Protein AF-A0A7C3H6J1-F1 (afdb_monomer_lite)

pLDDT: mean 93.33, std 4.4, range [68.0, 98.31]

Secondary structure (DSSP, 8-state):
-PPPPP------------S-HHHHHHHHHHH-GGGGGSPTT-EEEEEE--S--TTHHHHHHHHHHHHHHTT-EEEEEE--TTTGGG-HHHHHHHHHHTT--HHHHSS-B-----------

Sequence (120 aa):
MELPRCALIRQNFPRRGLGDVRAAVREAIQSARQLDRLPPAASVAVGVGSRGIARIDDIVSELVACLKERGLRPFLFPAMGSHGAATARGQAAVLEKLGLSEQRTGAPIRSSLAVVPLGR

Foldseek 3Di:
DDDDDDDDDDDDDPPPDDPDLLVVLLVVLVVPCVLVVDPAQAEAEDEDELPDDPPVLSNLLSNLVNSVVSNYQYAYEHNYPCQLVLDQVRSQVSCVVVVDDCVSSVHHYDRDPDDDDPDD

Radius of gyration: 18.57 Å; chains: 1; bounding box: 50×34×48 Å

Structure (mmCIF, N/CA/C/O backbone):
data_AF-A0A7C3H6J1-F1
#
_entry.id   AF-A0A7C3H6J1-F1
#
loop_
_atom_site.group_PDB
_atom_site.id
_atom_site.type_symbol
_atom_site.label_atom_id
_atom_site.label_alt_id
_atom_site.label_comp_id
_atom_site.label_asym_id
_atom_site.label_entity_id
_atom_site.label_seq_id
_atom_site.pdbx_PDB_ins_code
_atom_site.Cartn_x
_atom_site.Cartn_y
_atom_site.Cartn_z
_atom_site.occupancy
_atom_site.B_iso_or_equiv
_atom_site.auth_seq_id
_atom_site.auth_comp_id
_atom_site.auth_asym_id
_atom_site.auth_atom_id
_atom_site.pdbx_PDB_model_num
ATOM 1 N N . MET A 1 1 ? 34.967 4.105 -29.212 1.00 78.31 1 MET A N 1
ATOM 2 C CA . MET A 1 1 ? 34.665 3.188 -28.095 1.00 78.31 1 MET A CA 1
ATOM 3 C C . MET A 1 1 ? 34.022 1.960 -28.704 1.00 78.31 1 MET A C 1
ATOM 5 O O . MET A 1 1 ? 32.949 2.095 -29.277 1.00 78.31 1 MET A O 1
ATOM 9 N N . GLU A 1 2 ? 34.700 0.815 -28.687 1.00 88.19 2 GLU A N 1
ATOM 10 C CA . GLU A 1 2 ? 34.091 -0.439 -29.142 1.00 88.19 2 GLU A CA 1
ATOM 11 C C . GLU A 1 2 ? 33.165 -0.970 -28.051 1.00 88.19 2 GLU A C 1
ATOM 13 O O . GLU A 1 2 ? 33.534 -1.026 -26.877 1.00 88.19 2 GLU A O 1
ATOM 18 N N . LEU A 1 3 ? 31.936 -1.306 -28.434 1.00 89.69 3 LEU A N 1
ATOM 19 C CA . LEU A 1 3 ? 30.992 -1.952 -27.533 1.00 89.69 3 LEU A CA 1
ATOM 20 C C . LEU A 1 3 ? 31.352 -3.440 -27.394 1.00 89.69 3 LEU A C 1
ATOM 22 O O . LEU A 1 3 ? 31.851 -4.041 -28.349 1.00 89.69 3 LEU A O 1
ATOM 26 N N . PRO A 1 4 ? 31.092 -4.058 -26.230 1.00 93.94 4 PRO A N 1
ATOM 27 C CA . PRO A 1 4 ? 31.329 -5.482 -26.043 1.00 93.94 4 PRO A CA 1
ATOM 28 C C . PRO A 1 4 ? 30.465 -6.321 -26.993 1.00 93.94 4 PRO A C 1
ATOM 30 O O . PRO A 1 4 ? 29.404 -5.897 -27.456 1.00 93.94 4 PRO A O 1
ATOM 33 N N . ARG A 1 5 ? 30.904 -7.555 -27.256 1.00 93.00 5 ARG A N 1
ATOM 34 C CA . ARG A 1 5 ? 30.132 -8.521 -28.044 1.00 93.00 5 ARG A CA 1
ATOM 35 C C . ARG A 1 5 ? 28.821 -8.846 -27.324 1.00 93.00 5 ARG A C 1
ATOM 37 O O . ARG A 1 5 ? 28.839 -9.384 -26.221 1.00 93.00 5 ARG A O 1
ATOM 44 N N . CYS A 1 6 ? 27.698 -8.567 -27.975 1.00 94.56 6 CYS A N 1
ATOM 45 C CA . CYS A 1 6 ? 26.362 -8.911 -27.491 1.00 94.56 6 CYS A CA 1
ATOM 46 C C . CYS A 1 6 ? 25.822 -10.150 -28.220 1.00 94.56 6 CYS A C 1
ATOM 48 O O . CYS A 1 6 ? 26.165 -10.401 -29.375 1.00 94.56 6 CYS A O 1
ATOM 50 N N . ALA A 1 7 ? 24.939 -10.899 -27.560 1.00 94.50 7 ALA A N 1
ATOM 51 C CA . ALA A 1 7 ? 24.187 -12.001 -28.157 1.00 94.50 7 ALA A CA 1
ATOM 52 C C . ALA A 1 7 ? 22.688 -11.813 -27.894 1.00 94.50 7 ALA A C 1
ATOM 54 O O . ALA A 1 7 ? 22.295 -11.288 -26.851 1.00 94.50 7 ALA A O 1
ATOM 55 N N . LEU A 1 8 ? 21.847 -12.249 -28.835 1.00 95.12 8 LEU A N 1
ATOM 56 C CA . LEU A 1 8 ? 20.398 -12.249 -28.653 1.00 95.12 8 LEU A CA 1
ATOM 57 C C . LEU A 1 8 ? 19.981 -13.449 -27.802 1.00 95.12 8 LEU A C 1
ATOM 59 O O . LEU A 1 8 ? 20.342 -14.586 -28.099 1.00 95.12 8 LEU A O 1
ATOM 63 N N . ILE A 1 9 ? 19.172 -13.194 -26.776 1.00 94.25 9 ILE A N 1
ATOM 64 C CA . ILE A 1 9 ? 18.557 -14.227 -25.941 1.00 94.25 9 ILE A CA 1
ATOM 65 C C . ILE A 1 9 ? 17.041 -14.101 -26.067 1.00 94.25 9 ILE A C 1
ATOM 67 O O . ILE A 1 9 ? 16.487 -13.008 -25.965 1.00 94.25 9 ILE A O 1
ATOM 71 N N . ARG A 1 10 ? 16.360 -15.234 -26.253 1.00 94.38 10 ARG A N 1
ATOM 72 C CA . ARG A 1 10 ? 14.903 -15.334 -26.138 1.00 94.38 10 ARG A CA 1
ATOM 73 C C . ARG A 1 10 ? 14.565 -16.044 -24.834 1.00 94.38 10 ARG A C 1
ATOM 75 O O . ARG A 1 10 ? 14.876 -17.219 -24.678 1.00 94.38 10 ARG A O 1
ATOM 82 N N . GLN A 1 11 ? 13.911 -15.341 -23.917 1.00 92.69 11 GLN A N 1
ATOM 83 C CA . GLN A 1 11 ? 13.354 -15.943 -22.707 1.00 92.69 11 GLN A CA 1
ATOM 84 C C . GLN 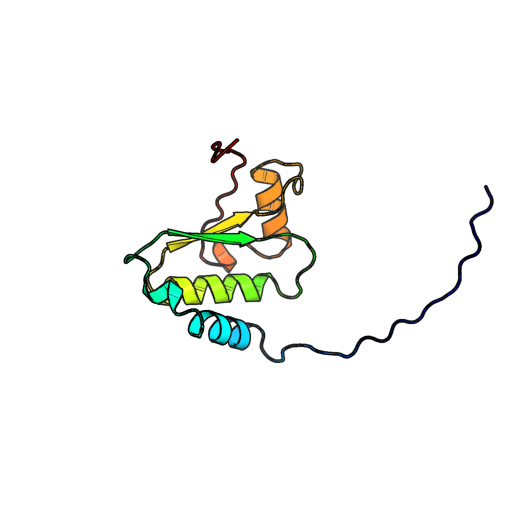A 1 11 ? 11.893 -16.324 -22.945 1.00 92.69 11 GLN A C 1
ATOM 86 O O . GLN A 1 11 ? 11.110 -15.520 -23.449 1.00 92.69 11 GLN A O 1
ATOM 91 N N . ASN A 1 12 ? 11.531 -17.553 -22.584 1.00 92.69 12 ASN A N 1
ATOM 92 C CA . ASN A 1 12 ? 10.153 -18.026 -22.589 1.00 92.69 12 ASN A CA 1
ATOM 93 C C . ASN A 1 12 ? 9.758 -18.360 -21.148 1.00 92.69 12 ASN A C 1
ATOM 95 O O . ASN A 1 12 ? 10.293 -19.299 -20.561 1.00 92.69 12 ASN A O 1
ATOM 99 N N . PHE A 1 13 ? 8.862 -17.564 -20.569 1.00 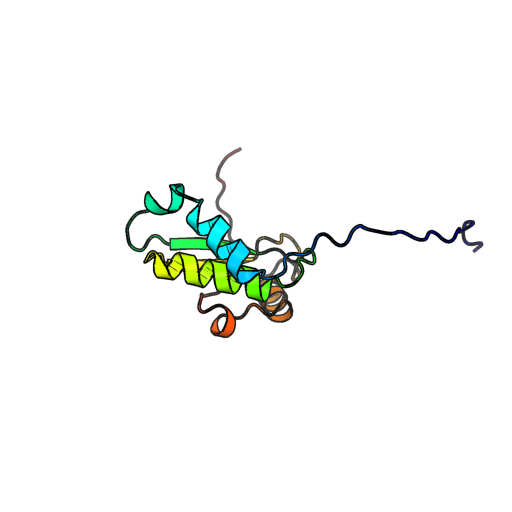87.88 13 PHE A N 1
ATOM 100 C CA . PHE A 1 13 ? 8.374 -17.771 -19.210 1.00 87.88 13 PHE A CA 1
ATOM 101 C C . PHE A 1 13 ? 7.008 -18.460 -19.249 1.00 87.88 13 PHE A C 1
ATOM 103 O O . PHE A 1 13 ? 6.144 -18.049 -20.028 1.00 87.88 13 PHE A O 1
ATOM 110 N N . PRO A 1 14 ? 6.760 -19.470 -18.396 1.00 87.69 14 PRO A N 1
ATOM 111 C CA . PRO A 1 14 ? 5.432 -20.053 -18.291 1.00 87.69 14 PRO A CA 1
ATOM 112 C C . PRO A 1 14 ? 4.440 -18.983 -17.824 1.00 87.69 14 PRO A C 1
ATOM 114 O O . PRO A 1 14 ? 4.690 -18.260 -16.856 1.00 87.69 14 PRO A O 1
ATOM 117 N N . ARG A 1 15 ? 3.286 -18.893 -18.490 1.00 82.81 15 ARG A N 1
ATOM 118 C CA . ARG A 1 15 ? 2.236 -17.935 -18.132 1.00 82.81 15 ARG A CA 1
ATOM 119 C C . ARG A 1 15 ? 1.484 -18.419 -16.889 1.00 82.81 15 ARG A C 1
ATOM 121 O O . ARG A 1 15 ? 0.457 -19.075 -16.994 1.00 82.81 15 ARG A O 1
ATOM 128 N N . ARG A 1 16 ? 2.008 -18.095 -15.706 1.00 84.81 16 ARG A N 1
ATOM 129 C CA . ARG A 1 16 ? 1.406 -18.412 -14.396 1.00 84.81 16 ARG A CA 1
ATOM 130 C C . ARG A 1 16 ? 0.641 -17.210 -13.836 1.00 84.81 16 ARG A C 1
ATOM 132 O O . ARG A 1 16 ? 0.996 -16.668 -12.796 1.00 84.81 16 ARG A O 1
ATOM 139 N N . GLY A 1 17 ? -0.353 -16.740 -14.586 1.00 86.00 17 GLY A N 1
ATOM 140 C CA . GLY A 1 17 ? -1.200 -15.620 -14.172 1.00 86.00 17 GLY A CA 1
ATOM 141 C C . GLY A 1 17 ? -2.410 -16.086 -13.367 1.00 86.00 17 GLY A C 1
ATOM 142 O O . GLY A 1 17 ? -2.938 -17.167 -13.618 1.00 86.00 17 GLY A O 1
ATOM 143 N N . LEU A 1 18 ? -2.869 -15.249 -12.440 1.00 91.00 18 LEU A N 1
ATOM 144 C CA . LEU A 1 18 ? -4.183 -15.406 -11.820 1.00 91.00 18 LEU A CA 1
ATOM 145 C C . LEU A 1 18 ? -5.267 -14.991 -12.824 1.00 91.00 18 LEU A C 1
ATOM 147 O O . LEU A 1 18 ? -5.099 -13.994 -13.529 1.00 91.00 18 LEU A O 1
ATOM 151 N N . GLY A 1 19 ? -6.368 -15.744 -12.883 1.00 90.75 19 GLY A N 1
ATOM 152 C CA . GLY A 1 19 ? -7.537 -15.375 -13.691 1.00 90.75 19 GLY A CA 1
ATOM 153 C C . GLY A 1 19 ? -8.299 -14.193 -13.090 1.00 90.75 19 GLY A C 1
ATOM 154 O O . GLY A 1 19 ? -8.649 -13.258 -13.804 1.00 90.75 19 GLY A O 1
ATOM 155 N N . ASP A 1 20 ? -8.473 -14.207 -11.766 1.00 95.44 20 ASP A N 1
ATOM 156 C CA . ASP A 1 20 ? -9.090 -13.129 -10.997 1.00 95.44 20 ASP A CA 1
ATOM 157 C C . ASP A 1 20 ? -8.183 -12.736 -9.823 1.00 95.44 20 ASP A C 1
ATOM 159 O O . ASP A 1 20 ? -8.003 -13.474 -8.853 1.00 95.44 20 ASP A O 1
ATOM 163 N N . VAL A 1 21 ? -7.580 -11.553 -9.939 1.00 96.12 21 VAL A N 1
ATOM 164 C CA . VAL A 1 21 ? -6.671 -11.002 -8.928 1.00 96.12 21 VAL A CA 1
ATOM 165 C C . VAL A 1 21 ? -7.424 -10.624 -7.651 1.00 96.12 21 VAL A C 1
ATOM 167 O O . VAL A 1 21 ? -6.895 -10.818 -6.559 1.00 96.12 21 VAL A O 1
ATOM 170 N N . ARG A 1 22 ? -8.654 -10.111 -7.760 1.00 96.69 22 ARG A N 1
ATOM 171 C CA . ARG A 1 22 ? -9.434 -9.663 -6.599 1.00 96.69 22 ARG A CA 1
ATOM 172 C C . ARG A 1 22 ? -9.897 -10.853 -5.772 1.00 96.69 22 ARG A C 1
ATOM 174 O O . ARG A 1 22 ? -9.711 -10.857 -4.556 1.00 96.69 22 ARG A O 1
ATOM 181 N N . ALA A 1 23 ? -10.404 -11.895 -6.430 1.00 97.62 23 ALA A N 1
ATOM 182 C CA . ALA A 1 23 ? -10.777 -13.137 -5.758 1.00 97.62 23 ALA A CA 1
ATOM 183 C C . ALA A 1 23 ? -9.589 -13.749 -4.994 1.00 97.62 23 ALA A C 1
ATOM 185 O O . ALA A 1 23 ? -9.723 -14.086 -3.819 1.00 97.62 23 ALA A O 1
ATOM 186 N N . ALA A 1 24 ? -8.405 -13.798 -5.616 1.00 97.31 24 ALA A N 1
ATOM 187 C CA . ALA A 1 24 ? -7.197 -14.321 -4.978 1.00 97.31 24 ALA A CA 1
ATOM 188 C C . ALA A 1 24 ? -6.752 -13.491 -3.758 1.00 97.31 24 ALA A C 1
ATOM 190 O O . ALA A 1 24 ? -6.343 -14.048 -2.739 1.00 97.31 24 ALA A O 1
ATOM 191 N N . VAL A 1 25 ? -6.853 -12.157 -3.823 1.00 97.62 25 VAL A N 1
ATOM 192 C CA . VAL A 1 25 ? -6.563 -11.285 -2.670 1.00 97.62 25 VAL A CA 1
ATOM 193 C C . VAL A 1 25 ? -7.550 -11.537 -1.538 1.00 97.62 25 VAL A C 1
ATOM 195 O O . VAL A 1 25 ? -7.144 -11.661 -0.381 1.00 97.62 25 VAL A O 1
ATOM 198 N N . ARG A 1 26 ? -8.840 -11.651 -1.857 1.00 97.06 26 ARG A N 1
ATOM 199 C CA . ARG A 1 26 ? -9.880 -11.934 -0.869 1.00 97.06 26 ARG A CA 1
ATOM 200 C C . ARG A 1 26 ? -9.650 -13.273 -0.177 1.00 97.06 26 ARG A C 1
ATOM 202 O O . ARG A 1 26 ? -9.711 -13.320 1.049 1.00 97.06 26 ARG A O 1
ATOM 209 N N . GLU A 1 27 ? -9.330 -14.322 -0.929 1.00 97.00 27 GLU A N 1
ATOM 210 C CA . GLU A 1 27 ? -8.990 -15.643 -0.389 1.00 97.00 27 GLU A CA 1
ATOM 211 C C . GLU A 1 27 ? -7.773 -15.569 0.549 1.00 97.00 27 GLU A C 1
ATOM 213 O O . GLU A 1 27 ? -7.832 -16.027 1.696 1.00 97.00 27 GLU A O 1
ATOM 218 N N . ALA A 1 28 ? -6.699 -14.901 0.114 1.00 96.44 28 ALA A N 1
ATOM 219 C CA . ALA A 1 28 ? -5.502 -14.708 0.927 1.00 96.44 28 ALA A CA 1
ATOM 220 C C . ALA A 1 28 ? -5.822 -13.993 2.250 1.00 96.44 28 ALA A C 1
ATOM 222 O O . ALA A 1 28 ? -5.410 -14.442 3.321 1.00 96.44 28 ALA A O 1
ATOM 223 N N . ILE A 1 29 ? -6.614 -12.920 2.205 1.00 95.50 29 ILE A N 1
ATOM 224 C CA . ILE A 1 29 ? -6.983 -12.147 3.397 1.00 95.50 29 ILE A CA 1
ATOM 225 C C . ILE A 1 29 ? -7.995 -12.880 4.278 1.00 95.50 29 ILE A C 1
ATOM 227 O O . ILE A 1 29 ? -7.953 -12.748 5.500 1.00 95.50 29 ILE A O 1
ATOM 231 N N . GLN A 1 30 ? -8.876 -13.702 3.711 1.00 92.94 30 GLN A N 1
ATOM 232 C CA . GLN A 1 30 ? -9.716 -14.608 4.492 1.00 92.94 30 GLN A CA 1
ATOM 233 C C . GLN A 1 30 ? -8.867 -15.606 5.274 1.00 92.94 30 GLN A C 1
ATOM 235 O O . GLN A 1 30 ? -9.138 -15.813 6.453 1.00 92.94 30 GLN A O 1
ATOM 240 N N . SER A 1 31 ? -7.813 -16.170 4.679 1.00 94.81 31 SER A N 1
ATOM 241 C CA . SER A 1 31 ? -6.918 -17.115 5.364 1.00 94.81 31 SER A CA 1
ATOM 242 C C . SER A 1 31 ? -6.100 -16.497 6.515 1.00 94.81 31 SER A C 1
ATOM 244 O O . SER A 1 31 ? -5.650 -17.220 7.406 1.00 94.81 31 SER A O 1
ATOM 246 N N . ALA A 1 32 ? -5.960 -15.167 6.557 1.00 93.00 32 ALA A N 1
ATOM 247 C CA . ALA A 1 32 ? -5.177 -14.439 7.555 1.00 93.00 32 ALA A CA 1
ATOM 248 C C . ALA A 1 32 ? -5.920 -14.277 8.899 1.00 93.00 32 ALA A C 1
ATOM 250 O O . ALA A 1 32 ? -6.313 -13.176 9.289 1.00 93.00 32 ALA A O 1
ATOM 251 N N . ARG A 1 33 ? -6.075 -15.381 9.641 1.00 90.19 33 ARG A N 1
ATOM 252 C CA . ARG A 1 33 ? -6.782 -15.450 10.943 1.00 90.19 33 ARG A CA 1
ATOM 253 C C . ARG A 1 33 ? -6.226 -14.516 12.026 1.00 90.19 33 ARG A C 1
ATOM 255 O O . ARG A 1 33 ? -6.875 -14.266 13.036 1.00 90.19 33 ARG A O 1
ATOM 262 N N . GLN A 1 34 ? -5.007 -14.009 11.862 1.00 91.00 34 GLN A N 1
ATOM 263 C CA . GLN A 1 34 ? -4.396 -13.050 12.784 1.00 91.00 34 GLN A CA 1
ATOM 264 C C . GLN A 1 34 ? -5.117 -11.698 12.765 1.00 91.00 34 GLN A C 1
ATOM 266 O O . GLN A 1 34 ? -5.113 -11.004 13.779 1.00 91.00 34 GLN A O 1
ATOM 271 N N . LEU A 1 35 ? -5.758 -11.339 11.646 1.00 91.69 35 LEU A N 1
ATOM 272 C CA . LEU A 1 35 ? -6.544 -10.109 11.538 1.00 91.69 35 LEU A CA 1
ATOM 273 C C . LEU A 1 35 ? -7.750 -10.120 12.484 1.00 91.69 35 LEU A C 1
ATOM 275 O O . LEU A 1 35 ? -8.113 -9.070 13.004 1.00 91.69 35 LEU A O 1
ATOM 279 N N . ASP A 1 36 ? -8.300 -11.300 12.778 1.00 89.94 36 ASP A N 1
ATOM 280 C CA . ASP A 1 36 ? -9.451 -11.471 13.674 1.00 89.94 36 ASP A CA 1
ATOM 281 C C . ASP A 1 36 ? -9.091 -11.214 15.149 1.00 89.94 36 ASP A C 1
ATOM 283 O O . ASP A 1 36 ? -9.967 -11.058 15.994 1.00 89.94 36 ASP A O 1
ATOM 287 N N . ARG A 1 37 ? -7.790 -11.162 15.475 1.00 94.38 37 ARG A N 1
ATOM 288 C CA . ARG A 1 37 ? -7.285 -10.862 16.825 1.00 94.38 37 ARG A CA 1
ATOM 289 C C . ARG A 1 37 ? -7.031 -9.375 17.052 1.00 94.38 37 ARG A C 1
ATOM 291 O O . ARG A 1 37 ? -6.643 -8.990 18.155 1.00 94.38 37 ARG A O 1
ATOM 298 N N . LEU A 1 38 ? -7.167 -8.548 16.017 1.00 95.69 38 LEU A N 1
ATOM 299 C CA . LEU A 1 38 ? -6.951 -7.115 16.148 1.00 95.69 38 LEU A CA 1
ATOM 300 C C . LEU A 1 38 ? -8.085 -6.476 16.960 1.00 95.69 38 LEU A C 1
ATOM 302 O O . LEU A 1 38 ? -9.237 -6.899 16.846 1.00 95.69 38 LEU A O 1
ATOM 306 N N . PRO A 1 39 ? -7.791 -5.430 17.751 1.00 95.50 39 PRO A N 1
ATOM 307 C CA . PRO A 1 39 ? -8.832 -4.660 18.412 1.00 95.50 39 PRO A CA 1
ATOM 308 C C . PRO A 1 39 ? -9.851 -4.100 17.405 1.00 95.50 39 PRO A C 1
ATOM 310 O O . PRO A 1 39 ? -9.474 -3.749 16.279 1.00 95.50 39 PRO A O 1
ATOM 313 N N . PRO A 1 40 ? -11.123 -3.933 17.808 1.00 93.44 40 PRO A N 1
ATOM 314 C CA . PRO A 1 40 ? -12.110 -3.241 16.990 1.00 93.44 40 PRO A CA 1
ATOM 315 C C . PRO A 1 40 ? -11.589 -1.876 16.526 1.00 93.44 40 PRO A C 1
ATOM 317 O O . PRO A 1 40 ? -10.988 -1.136 17.305 1.00 93.44 40 PRO A O 1
ATOM 320 N N . ALA A 1 41 ? -11.814 -1.538 15.253 1.00 96.00 41 ALA A N 1
ATOM 321 C CA . ALA A 1 41 ? -11.352 -0.287 14.645 1.00 96.00 41 ALA A CA 1
ATOM 322 C C . ALA A 1 41 ? -9.827 -0.053 14.677 1.00 96.00 41 ALA A C 1
ATOM 324 O O . ALA A 1 41 ? -9.387 1.090 14.502 1.00 96.00 41 ALA A O 1
ATOM 325 N N . ALA A 1 42 ? -9.016 -1.106 14.841 1.00 97.81 42 ALA A N 1
ATOM 326 C CA . ALA A 1 42 ? -7.563 -0.995 14.787 1.00 97.81 42 ALA A CA 1
ATOM 327 C C . ALA A 1 42 ? -7.089 -0.341 13.477 1.00 97.81 42 ALA A C 1
ATOM 329 O O . ALA A 1 42 ? -7.581 -0.630 12.381 1.00 97.81 42 ALA A O 1
ATOM 330 N N . SER A 1 43 ? -6.110 0.555 13.606 1.00 97.75 43 SER A N 1
ATOM 331 C CA . SER A 1 43 ? -5.467 1.206 12.467 1.00 97.75 43 SER A CA 1
ATOM 332 C C . SER A 1 43 ? -4.455 0.253 11.837 1.00 97.75 43 SER A C 1
ATOM 334 O O . SER A 1 43 ? -3.568 -0.242 12.527 1.00 97.75 43 SER A O 1
ATOM 336 N N . VAL A 1 44 ? -4.547 0.039 10.523 1.00 97.00 44 VAL A N 1
ATOM 337 C CA . VAL A 1 44 ? -3.681 -0.902 9.793 1.00 97.00 44 VAL A CA 1
ATOM 338 C C . VAL A 1 44 ? -2.915 -0.168 8.699 1.00 97.00 44 VAL A C 1
ATOM 340 O O . VAL A 1 44 ? -3.511 0.410 7.793 1.00 97.00 44 VAL A O 1
ATOM 343 N N . ALA A 1 45 ? -1.585 -0.190 8.773 1.00 97.06 45 ALA A N 1
ATOM 344 C CA . ALA A 1 45 ? -0.736 0.350 7.719 1.00 97.06 45 ALA A CA 1
ATOM 345 C C . ALA A 1 45 ? -0.606 -0.669 6.578 1.00 97.06 45 ALA A C 1
ATOM 347 O O . ALA A 1 45 ? -0.102 -1.773 6.780 1.00 97.06 45 ALA A O 1
ATOM 348 N N . VAL A 1 46 ? -1.027 -0.293 5.373 1.00 97.06 46 VAL A N 1
ATOM 349 C CA . VAL A 1 46 ? -0.818 -1.068 4.148 1.00 97.06 46 VAL A CA 1
ATOM 350 C C . VAL A 1 46 ? 0.422 -0.520 3.452 1.00 97.06 46 VAL A C 1
ATOM 352 O O . VAL A 1 46 ? 0.385 0.543 2.831 1.00 97.06 46 VAL A O 1
ATOM 355 N N . GLY A 1 47 ? 1.539 -1.232 3.596 1.00 95.81 47 GLY A N 1
ATOM 356 C CA . GLY A 1 47 ? 2.804 -0.873 2.962 1.00 95.81 47 GLY A CA 1
ATOM 357 C C . GLY A 1 47 ? 2.762 -1.114 1.455 1.00 95.81 47 GLY A C 1
ATOM 358 O O . GLY A 1 47 ? 2.493 -2.232 1.021 1.00 95.81 47 GLY A O 1
ATOM 359 N N . VAL A 1 48 ? 3.058 -0.086 0.657 1.00 96.12 48 VAL A N 1
ATOM 360 C CA . VAL A 1 48 ? 3.059 -0.193 -0.809 1.00 96.12 48 VAL A CA 1
ATOM 361 C C . VAL A 1 48 ? 4.396 0.238 -1.407 1.00 96.12 48 VAL A C 1
ATOM 363 O O . VAL A 1 48 ? 4.879 1.344 -1.163 1.00 96.12 48 VAL A O 1
ATOM 366 N N . GLY A 1 49 ? 4.990 -0.649 -2.208 1.00 93.56 49 GLY A N 1
ATOM 367 C CA . GLY A 1 49 ? 6.221 -0.402 -2.960 1.00 93.56 49 GLY A CA 1
ATOM 368 C C . GLY A 1 49 ? 5.970 -0.011 -4.422 1.00 93.56 49 GLY A C 1
ATOM 369 O O . GLY A 1 49 ? 4.840 0.009 -4.896 1.00 93.56 49 GLY A O 1
ATOM 370 N N . SER A 1 50 ? 7.046 0.265 -5.166 1.00 90.75 50 SER A N 1
ATOM 371 C CA . SER A 1 50 ? 6.992 0.705 -6.577 1.00 90.75 50 SER A CA 1
ATOM 372 C C . SER A 1 50 ? 7.802 -0.175 -7.542 1.00 90.75 50 SER A C 1
ATOM 374 O O . SER A 1 50 ? 8.200 0.257 -8.620 1.00 90.75 50 SER A O 1
ATOM 376 N N . ARG A 1 51 ? 8.045 -1.440 -7.178 1.00 89.94 51 ARG A N 1
ATOM 377 C CA . ARG A 1 51 ? 8.867 -2.399 -7.944 1.00 89.94 51 ARG A CA 1
ATOM 378 C C . ARG A 1 51 ? 8.077 -3.195 -9.003 1.00 89.94 51 ARG A C 1
ATOM 380 O O . ARG A 1 51 ? 8.359 -4.364 -9.220 1.00 89.94 51 ARG A O 1
ATOM 387 N N . GLY A 1 52 ? 7.105 -2.565 -9.667 1.00 88.62 52 GLY A N 1
ATOM 388 C CA . GLY A 1 52 ? 6.454 -3.137 -10.857 1.00 88.62 52 GLY A CA 1
ATOM 389 C C . GLY A 1 52 ? 5.547 -4.348 -10.605 1.00 88.62 52 GLY A C 1
ATOM 390 O O . GLY A 1 52 ? 5.578 -5.305 -11.374 1.00 88.62 52 GLY A O 1
ATOM 391 N N . ILE A 1 53 ? 4.730 -4.318 -9.548 1.00 93.25 53 ILE A N 1
ATOM 392 C CA . ILE A 1 53 ? 3.690 -5.335 -9.331 1.00 93.25 53 ILE A CA 1
ATOM 393 C C . ILE A 1 53 ? 2.564 -5.105 -10.346 1.00 93.25 53 ILE A C 1
ATOM 395 O O . ILE A 1 53 ? 1.977 -4.023 -10.402 1.00 93.25 53 ILE A O 1
ATOM 399 N N . ALA A 1 54 ? 2.260 -6.119 -11.155 1.00 92.38 54 ALA A N 1
ATOM 400 C CA . ALA A 1 54 ? 1.149 -6.055 -12.096 1.00 92.38 54 ALA A CA 1
ATOM 401 C C . ALA A 1 54 ? -0.184 -5.913 -11.342 1.00 92.38 54 ALA A C 1
ATOM 403 O O . ALA A 1 54 ? -0.421 -6.644 -10.383 1.00 92.38 54 ALA A O 1
ATOM 404 N N . ARG A 1 55 ? -1.058 -5.004 -11.804 1.00 94.06 55 ARG A N 1
ATOM 405 C CA . ARG A 1 55 ? -2.397 -4.769 -11.219 1.00 94.06 55 ARG A CA 1
ATOM 406 C C . ARG A 1 55 ? -2.352 -4.406 -9.725 1.00 94.06 55 ARG A C 1
ATOM 408 O O . ARG A 1 55 ? -3.214 -4.813 -8.949 1.00 94.06 55 ARG A O 1
ATOM 415 N N . ILE A 1 56 ? -1.315 -3.674 -9.307 1.00 96.00 56 ILE A N 1
ATOM 416 C CA . ILE A 1 56 ? -1.127 -3.261 -7.907 1.00 96.00 56 ILE A CA 1
ATOM 417 C C . ILE A 1 56 ? -2.314 -2.453 -7.367 1.00 96.00 56 ILE A C 1
ATOM 419 O O . ILE A 1 56 ? -2.651 -2.565 -6.193 1.00 96.00 56 ILE A O 1
ATOM 423 N N . ASP A 1 57 ? -2.971 -1.683 -8.227 1.00 95.50 57 ASP A N 1
ATOM 424 C CA . ASP A 1 57 ? -4.184 -0.933 -7.934 1.00 95.50 57 ASP A CA 1
ATOM 425 C C . ASP A 1 57 ? -5.348 -1.836 -7.523 1.00 95.50 57 ASP A C 1
ATOM 427 O O . ASP A 1 57 ? -5.957 -1.598 -6.479 1.00 95.50 57 ASP A O 1
ATOM 431 N N . ASP A 1 58 ? -5.615 -2.908 -8.269 1.00 96.19 58 ASP A N 1
ATOM 432 C CA . ASP A 1 58 ? -6.644 -3.883 -7.893 1.00 96.19 58 ASP A CA 1
ATOM 433 C C . ASP A 1 58 ? -6.290 -4.631 -6.613 1.00 96.19 58 ASP A C 1
ATOM 435 O O . ASP A 1 58 ? -7.148 -4.799 -5.747 1.00 96.19 58 ASP A O 1
ATOM 439 N N . ILE A 1 59 ? -5.024 -5.034 -6.469 1.00 97.19 59 ILE A N 1
ATOM 440 C CA . ILE A 1 59 ? -4.553 -5.763 -5.287 1.00 97.19 59 ILE A CA 1
ATOM 441 C C . ILE A 1 59 ? -4.762 -4.926 -4.026 1.00 97.19 59 ILE A C 1
ATOM 443 O O . ILE A 1 59 ? -5.359 -5.388 -3.054 1.00 97.19 59 ILE A O 1
ATOM 447 N N . VAL A 1 60 ? -4.276 -3.684 -4.039 1.00 97.94 60 VAL A N 1
ATOM 448 C CA . VAL A 1 60 ? -4.344 -2.798 -2.875 1.00 97.94 60 VAL A CA 1
ATOM 449 C C . VAL A 1 60 ? -5.783 -2.368 -2.601 1.00 97.94 60 VAL A C 1
ATOM 451 O O . VAL A 1 60 ? -6.182 -2.325 -1.439 1.00 97.94 60 VAL A O 1
ATOM 454 N N . SER A 1 61 ? -6.583 -2.091 -3.634 1.00 97.44 61 SER A N 1
ATOM 455 C CA . SER A 1 61 ? -7.984 -1.694 -3.448 1.00 97.44 61 SER A CA 1
ATOM 456 C C . SER A 1 61 ? -8.815 -2.820 -2.830 1.00 97.44 61 SER A C 1
ATOM 458 O O . SER A 1 61 ? -9.572 -2.575 -1.891 1.00 97.44 61 SER A O 1
ATOM 460 N N . GLU A 1 62 ? -8.645 -4.059 -3.300 1.00 98.06 62 GLU A N 1
ATOM 461 C CA . GLU A 1 62 ? -9.350 -5.217 -2.742 1.00 98.06 62 GLU A CA 1
ATOM 462 C C . GLU A 1 62 ? -8.889 -5.533 -1.314 1.00 98.06 62 GLU A C 1
ATOM 464 O O . GLU A 1 62 ? -9.712 -5.808 -0.439 1.00 98.06 62 GLU A O 1
ATOM 469 N N . LEU A 1 63 ? -7.584 -5.419 -1.044 1.00 98.00 63 LEU A N 1
ATOM 470 C CA . LEU A 1 63 ? -7.029 -5.548 0.302 1.00 98.00 63 LEU A CA 1
ATOM 471 C C . LEU A 1 63 ? -7.660 -4.532 1.263 1.00 98.00 63 LEU A C 1
ATOM 473 O O . LEU A 1 63 ? -8.116 -4.898 2.346 1.00 98.00 63 LEU A O 1
ATOM 477 N N . VAL A 1 64 ? -7.711 -3.258 0.867 1.00 98.31 64 VAL A N 1
ATOM 478 C CA . VAL A 1 64 ? -8.318 -2.190 1.670 1.00 98.31 64 VAL A CA 1
ATOM 479 C C . VAL A 1 64 ? -9.800 -2.463 1.919 1.00 98.31 64 VAL A C 1
ATOM 481 O O . VAL A 1 64 ? -10.250 -2.312 3.057 1.00 98.31 64 VAL A O 1
ATOM 484 N N . ALA A 1 65 ? -10.548 -2.888 0.899 1.00 98.06 65 ALA A N 1
ATOM 485 C CA . ALA A 1 65 ? -11.955 -3.253 1.044 1.00 98.06 65 ALA A CA 1
ATOM 486 C C . ALA A 1 65 ? -12.133 -4.393 2.061 1.00 98.06 65 ALA A C 1
ATOM 488 O O . ALA A 1 65 ? -12.870 -4.235 3.032 1.00 98.06 65 ALA A O 1
ATOM 489 N N . CYS A 1 66 ? -11.365 -5.477 1.926 1.00 97.50 66 CYS A N 1
ATOM 490 C CA . CYS A 1 66 ? -11.395 -6.612 2.850 1.00 97.50 66 CYS A CA 1
ATOM 491 C C . CYS A 1 66 ? -11.071 -6.210 4.301 1.00 97.50 66 CYS A C 1
ATOM 493 O O . CYS A 1 66 ? -11.683 -6.718 5.243 1.00 97.50 66 CYS A O 1
ATOM 495 N N . LEU A 1 67 ? -10.104 -5.312 4.513 1.00 97.44 67 LEU A N 1
ATOM 496 C CA . LEU A 1 67 ? -9.770 -4.821 5.854 1.00 97.44 67 LEU A CA 1
ATOM 497 C C . LEU A 1 67 ? -10.910 -3.975 6.441 1.00 97.44 67 LEU A C 1
ATOM 499 O O . LEU A 1 67 ? -11.252 -4.134 7.612 1.00 97.44 67 LEU A O 1
ATOM 503 N N . LYS A 1 68 ? -11.537 -3.115 5.634 1.00 96.69 68 LYS A N 1
ATOM 504 C CA . LYS A 1 68 ? -12.690 -2.307 6.064 1.00 96.69 68 LYS A CA 1
ATOM 505 C C . LYS A 1 68 ? -13.923 -3.143 6.379 1.00 96.69 68 LYS A C 1
ATOM 507 O O . LYS A 1 68 ? -14.604 -2.844 7.352 1.00 96.69 68 LYS A O 1
ATOM 512 N N . GLU A 1 69 ? -14.195 -4.190 5.602 1.00 95.56 69 GLU A N 1
ATOM 513 C CA . GLU A 1 69 ? -15.282 -5.147 5.865 1.00 95.56 69 GLU A CA 1
ATOM 514 C C . GLU A 1 69 ? -15.139 -5.807 7.248 1.00 95.56 69 GLU A C 1
ATOM 516 O O . GLU A 1 69 ? -16.134 -6.130 7.888 1.00 95.56 69 GLU A O 1
ATOM 521 N N . ARG A 1 70 ? -13.904 -5.939 7.754 1.00 94.56 70 ARG A N 1
ATOM 522 C CA . ARG A 1 70 ? -13.600 -6.417 9.117 1.00 94.56 70 ARG A CA 1
ATOM 523 C C . ARG A 1 70 ? -13.693 -5.325 10.190 1.00 94.56 70 ARG A C 1
ATOM 525 O O . ARG A 1 70 ? -13.298 -5.545 11.330 1.00 94.56 70 ARG A O 1
ATOM 532 N N . GLY A 1 71 ? -14.160 -4.128 9.841 1.00 95.69 71 GLY A N 1
ATOM 533 C CA . GLY A 1 71 ? -14.245 -2.986 10.750 1.00 95.69 71 GLY A CA 1
ATOM 534 C C . GLY A 1 71 ? -12.895 -2.346 11.088 1.00 95.69 71 GLY A C 1
ATOM 535 O O . GLY A 1 71 ? -12.820 -1.578 12.046 1.00 95.69 71 GLY A O 1
ATOM 536 N N . LEU A 1 72 ? -11.828 -2.642 10.336 1.00 97.56 72 LEU A N 1
ATOM 537 C CA . LEU A 1 72 ? -10.499 -2.058 10.543 1.00 97.56 72 LEU A CA 1
ATOM 538 C C . LEU A 1 72 ? -10.372 -0.703 9.832 1.00 97.56 72 LEU A C 1
ATOM 540 O O . LEU A 1 72 ? -11.148 -0.363 8.936 1.00 97.56 72 LEU A O 1
ATOM 544 N N . ARG A 1 73 ? -9.355 0.079 10.211 1.00 97.94 73 ARG A N 1
ATOM 545 C CA . ARG A 1 73 ? -9.064 1.405 9.639 1.00 97.94 73 ARG A CA 1
ATOM 546 C C . ARG A 1 73 ? -7.759 1.374 8.832 1.00 97.94 73 ARG A C 1
ATOM 548 O O . ARG A 1 73 ? -6.713 1.769 9.358 1.00 97.94 73 ARG A O 1
ATOM 555 N N . PRO A 1 74 ? -7.775 0.873 7.583 1.00 98.12 74 PRO A N 1
ATOM 556 C CA . PRO A 1 74 ? -6.575 0.822 6.762 1.00 98.12 74 PRO A CA 1
ATOM 557 C C . PRO A 1 74 ? -6.157 2.210 6.265 1.00 98.12 74 PRO A C 1
ATOM 559 O O . PRO A 1 74 ? -6.999 3.062 5.980 1.00 98.12 74 PRO A O 1
ATOM 562 N N . PHE A 1 75 ? -4.852 2.408 6.105 1.00 98.12 75 PHE A N 1
ATOM 563 C CA . PHE A 1 75 ? -4.262 3.541 5.394 1.00 98.12 75 PHE A CA 1
ATOM 564 C C . PHE A 1 75 ? -3.061 3.072 4.573 1.00 98.12 75 PHE A C 1
ATOM 566 O O . PHE A 1 75 ? -2.382 2.118 4.950 1.00 98.12 75 PHE A O 1
ATOM 573 N N . LEU A 1 76 ? -2.782 3.742 3.461 1.00 97.62 76 LEU A N 1
ATOM 574 C CA . LEU A 1 76 ? -1.642 3.424 2.609 1.00 97.62 76 LEU A CA 1
ATOM 575 C C . LEU A 1 76 ? -0.390 4.130 3.129 1.00 97.62 76 LEU A C 1
ATOM 577 O O . LEU A 1 76 ? -0.407 5.334 3.391 1.00 97.62 76 LEU A O 1
ATOM 581 N N . PHE A 1 77 ? 0.704 3.380 3.229 1.00 95.38 77 PHE A N 1
ATOM 582 C CA . PHE A 1 77 ? 2.022 3.879 3.603 1.00 95.38 77 PHE A CA 1
ATOM 583 C C . PHE A 1 77 ? 3.035 3.560 2.489 1.00 95.38 77 PHE A C 1
ATOM 585 O O . PHE A 1 77 ? 3.233 2.383 2.171 1.00 95.38 77 PHE A O 1
ATOM 592 N N . PRO A 1 78 ? 3.694 4.561 1.878 1.00 94.19 78 PRO A N 1
ATOM 593 C CA . PRO A 1 78 ? 4.707 4.318 0.851 1.00 94.19 78 PRO A CA 1
ATOM 594 C C . PRO A 1 78 ? 5.963 3.643 1.435 1.00 94.19 78 PRO A C 1
ATOM 596 O O . PRO A 1 78 ? 6.851 4.286 1.987 1.00 94.19 78 PRO A O 1
ATOM 599 N N . ALA A 1 79 ? 6.076 2.326 1.275 1.00 92.88 79 ALA A N 1
ATOM 600 C CA . ALA A 1 79 ? 7.185 1.519 1.782 1.00 92.88 79 ALA A CA 1
ATOM 601 C C . ALA A 1 79 ? 8.270 1.346 0.701 1.00 92.88 79 ALA A C 1
ATOM 603 O O . ALA A 1 79 ? 8.488 0.250 0.186 1.00 92.88 79 ALA A O 1
ATOM 604 N N . MET A 1 80 ? 8.903 2.451 0.287 1.00 89.19 80 MET A N 1
ATOM 605 C CA . MET A 1 80 ? 9.725 2.486 -0.939 1.00 89.19 80 MET A CA 1
ATOM 606 C C . MET A 1 80 ? 11.106 3.153 -0.815 1.00 89.19 80 MET A C 1
ATOM 608 O O . MET A 1 80 ? 11.805 3.302 -1.819 1.00 89.19 80 MET A O 1
ATOM 612 N N . GLY A 1 81 ? 11.528 3.539 0.392 1.00 86.31 81 GLY A N 1
ATOM 613 C CA . GLY A 1 81 ? 12.853 4.123 0.628 1.00 86.31 81 GLY A CA 1
ATOM 614 C C . GLY A 1 81 ? 13.082 5.414 -0.167 1.00 86.31 81 GLY A C 1
ATOM 615 O O . GLY A 1 81 ? 12.273 6.337 -0.105 1.00 86.31 81 GLY A O 1
ATOM 616 N N . SER A 1 82 ? 14.175 5.477 -0.934 1.00 86.00 82 SER A N 1
ATOM 617 C CA . SER A 1 82 ? 14.594 6.680 -1.672 1.00 86.00 82 SER A CA 1
ATOM 618 C C . SER A 1 82 ? 13.738 7.032 -2.896 1.00 86.00 82 SER A C 1
ATOM 620 O O . SER A 1 82 ? 13.908 8.103 -3.484 1.00 86.00 82 SER A O 1
ATOM 622 N N . HIS A 1 83 ? 12.800 6.168 -3.292 1.00 88.69 83 HIS A N 1
ATOM 623 C CA . HIS A 1 83 ? 11.879 6.460 -4.390 1.00 88.69 83 HIS A CA 1
ATOM 624 C C . HIS A 1 83 ? 11.048 7.722 -4.093 1.00 88.69 83 HIS A C 1
ATOM 626 O O . HIS A 1 83 ? 10.787 8.057 -2.938 1.00 88.69 83 HIS A O 1
ATOM 632 N N . GLY A 1 84 ? 10.648 8.451 -5.141 1.00 87.38 84 GLY A N 1
ATOM 633 C CA . GLY A 1 84 ? 9.962 9.738 -4.968 1.00 87.38 84 GLY A CA 1
ATOM 634 C C . GLY A 1 84 ? 10.868 10.826 -4.376 1.00 87.38 84 GLY A C 1
ATOM 635 O O . GLY A 1 84 ? 10.405 11.665 -3.605 1.00 87.38 84 GLY A O 1
ATOM 636 N N . ALA A 1 85 ? 12.165 10.776 -4.703 1.00 89.44 85 ALA A N 1
ATOM 637 C CA . ALA A 1 85 ? 13.202 11.675 -4.191 1.00 89.44 85 ALA A CA 1
ATOM 638 C C . ALA A 1 85 ? 13.321 11.688 -2.657 1.00 89.44 85 ALA A C 1
ATOM 640 O O . ALA A 1 85 ? 13.744 12.690 -2.094 1.00 89.44 85 ALA A O 1
ATOM 641 N N . ALA A 1 86 ? 12.918 10.601 -1.985 1.00 86.62 86 ALA A N 1
ATOM 642 C CA . ALA A 1 86 ? 12.832 10.543 -0.528 1.00 86.62 86 ALA A CA 1
ATOM 643 C C . ALA A 1 86 ? 12.094 11.766 0.049 1.00 86.62 86 ALA A C 1
ATOM 645 O O . ALA A 1 86 ? 12.569 12.410 0.978 1.00 86.62 86 ALA A O 1
ATOM 646 N N . THR A 1 87 ? 10.939 12.114 -0.526 1.00 90.94 87 THR A N 1
ATOM 647 C CA . THR A 1 87 ? 10.040 13.144 0.017 1.00 90.94 87 THR A CA 1
ATOM 648 C C . THR A 1 87 ? 8.635 12.583 0.165 1.00 90.94 87 THR A C 1
ATOM 650 O O . THR A 1 87 ? 8.206 11.763 -0.647 1.00 90.94 87 THR A O 1
ATOM 653 N N . ALA A 1 88 ? 7.884 13.065 1.158 1.00 90.19 88 ALA A N 1
ATOM 654 C CA . ALA A 1 88 ? 6.510 12.614 1.367 1.00 90.19 88 ALA A CA 1
ATOM 655 C C . ALA A 1 88 ? 5.625 12.864 0.127 1.00 90.19 88 ALA A C 1
ATOM 657 O O . ALA A 1 88 ? 4.936 11.977 -0.376 1.00 90.19 88 ALA A O 1
ATOM 658 N N . ARG A 1 89 ? 5.717 14.073 -0.442 1.00 92.69 89 ARG A N 1
ATOM 659 C CA . ARG A 1 89 ? 4.994 14.440 -1.668 1.00 92.69 89 ARG A CA 1
ATOM 660 C C . ARG A 1 89 ? 5.413 13.580 -2.861 1.00 92.69 89 ARG A C 1
ATOM 662 O O . ARG A 1 89 ? 4.558 13.133 -3.619 1.00 92.69 89 ARG A O 1
ATOM 669 N N . GLY A 1 90 ? 6.714 13.353 -3.043 1.00 93.19 90 GLY A N 1
ATOM 670 C CA . GLY A 1 90 ? 7.217 12.567 -4.164 1.00 93.19 90 GLY A CA 1
ATOM 671 C C . GLY A 1 90 ? 6.811 11.098 -4.073 1.00 93.19 90 GLY A C 1
ATOM 672 O O . GLY A 1 90 ? 6.422 10.516 -5.081 1.00 93.19 90 GLY A O 1
ATOM 673 N N . GLN A 1 91 ? 6.825 10.506 -2.878 1.00 94.44 91 GLN A N 1
ATOM 674 C CA . GLN A 1 91 ? 6.344 9.141 -2.665 1.00 94.44 91 GLN A CA 1
ATOM 675 C C . GLN A 1 91 ? 4.832 9.011 -2.895 1.00 94.44 91 GLN A C 1
ATOM 677 O O . GLN A 1 91 ? 4.399 8.057 -3.543 1.00 94.44 91 GLN A O 1
ATOM 682 N N . ALA A 1 92 ? 4.028 9.978 -2.441 1.00 92.25 92 ALA A N 1
ATOM 683 C CA . ALA A 1 92 ? 2.596 10.012 -2.742 1.00 92.25 92 ALA A CA 1
ATOM 684 C C . ALA A 1 92 ? 2.331 10.099 -4.259 1.00 92.25 92 ALA A C 1
ATOM 686 O O . ALA A 1 92 ? 1.532 9.331 -4.788 1.00 92.25 92 ALA A O 1
ATOM 687 N N . ALA A 1 93 ? 3.078 10.943 -4.980 1.00 94.19 93 ALA A N 1
ATOM 688 C CA . ALA A 1 93 ? 2.978 11.049 -6.438 1.00 94.19 93 ALA A CA 1
ATOM 689 C C . ALA A 1 93 ? 3.395 9.756 -7.167 1.00 94.19 93 ALA A C 1
ATOM 691 O O . ALA A 1 93 ? 2.881 9.453 -8.243 1.00 94.19 93 ALA A O 1
ATOM 692 N N . VAL A 1 94 ? 4.324 8.973 -6.603 1.00 94.69 94 VAL A N 1
ATOM 693 C CA . VAL A 1 94 ? 4.658 7.641 -7.133 1.00 94.69 94 VAL A CA 1
ATOM 694 C C . VAL A 1 94 ? 3.471 6.690 -6.986 1.00 94.69 94 VAL A C 1
ATOM 696 O O . VAL A 1 94 ? 3.153 5.997 -7.948 1.00 94.69 94 VAL A O 1
ATOM 699 N N . LEU A 1 95 ? 2.796 6.668 -5.832 1.00 95.12 95 LEU A N 1
ATOM 700 C CA . LEU A 1 95 ? 1.600 5.837 -5.638 1.00 95.12 95 LEU A CA 1
ATOM 701 C C . LEU A 1 95 ? 0.469 6.235 -6.594 1.00 95.12 95 LEU A C 1
ATOM 703 O O . LEU A 1 95 ? -0.132 5.367 -7.223 1.00 95.12 95 LEU A O 1
ATOM 707 N N . GLU A 1 96 ? 0.241 7.531 -6.789 1.00 94.50 96 GLU A N 1
ATOM 708 C CA . GLU A 1 96 ? -0.787 8.019 -7.711 1.00 94.50 96 GLU A CA 1
ATOM 709 C C . GLU A 1 96 ? -0.548 7.538 -9.153 1.00 94.50 96 GLU A C 1
ATOM 711 O O . GLU A 1 96 ? -1.468 7.048 -9.808 1.00 94.50 96 GLU A O 1
ATOM 716 N N . LYS A 1 97 ? 0.708 7.560 -9.623 1.00 94.88 97 LYS A N 1
ATOM 717 C CA . LYS A 1 97 ? 1.095 7.009 -10.939 1.00 94.88 97 LYS A CA 1
ATOM 718 C C . LYS A 1 97 ? 0.880 5.500 -11.056 1.00 94.88 97 LYS A C 1
ATOM 720 O O . LYS A 1 97 ? 0.713 4.999 -12.163 1.00 94.88 97 LYS A O 1
ATOM 725 N N . LEU A 1 98 ? 0.877 4.782 -9.935 1.00 94.62 98 LEU A N 1
ATOM 726 C CA . LEU A 1 98 ? 0.535 3.359 -9.867 1.00 94.62 98 LEU A CA 1
ATOM 727 C C . LEU A 1 98 ? -0.983 3.122 -9.797 1.00 94.62 98 LEU A C 1
ATOM 729 O O . LEU A 1 98 ? -1.412 1.989 -9.611 1.00 94.62 98 LEU A O 1
ATOM 733 N N . GLY A 1 99 ? -1.798 4.173 -9.936 1.00 94.81 99 GLY A N 1
ATOM 734 C CA . GLY A 1 99 ? -3.254 4.101 -9.853 1.00 94.81 99 GLY A CA 1
ATOM 735 C C . GLY A 1 99 ? -3.791 4.097 -8.423 1.00 94.81 99 GLY A C 1
ATOM 736 O O . GLY A 1 99 ? -4.984 3.86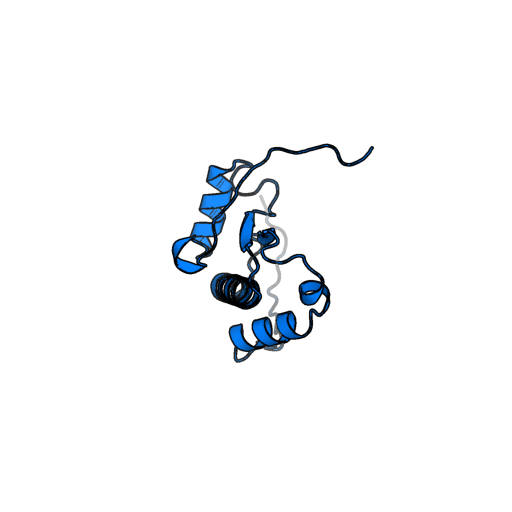8 -8.229 1.00 94.81 99 GLY A O 1
ATOM 737 N N . LEU A 1 100 ? -2.940 4.366 -7.430 1.00 95.94 100 LEU A N 1
ATOM 738 C CA . LEU A 1 100 ? -3.285 4.335 -6.015 1.00 95.94 100 LEU A CA 1
ATOM 739 C C . LEU A 1 100 ? -3.540 5.753 -5.512 1.00 95.94 100 LEU A C 1
ATOM 741 O O . LEU A 1 100 ? -2.625 6.448 -5.074 1.00 95.94 100 LEU A O 1
ATOM 745 N N . SER A 1 101 ? -4.802 6.169 -5.575 1.00 94.81 101 SER A N 1
ATOM 746 C CA . SER A 1 101 ? -5.290 7.389 -4.933 1.00 94.81 101 SER A CA 1
ATOM 747 C C . SER A 1 101 ? -6.241 7.058 -3.787 1.00 94.81 101 SER A C 1
ATOM 749 O O . SER A 1 101 ? -6.788 5.950 -3.713 1.00 94.81 101 SER A O 1
ATOM 751 N N . GLU A 1 102 ? -6.483 8.030 -2.909 1.00 94.94 102 GLU A N 1
ATOM 752 C CA . GLU A 1 102 ? -7.474 7.877 -1.841 1.00 94.94 102 GLU A CA 1
ATOM 753 C C . GLU A 1 102 ? -8.872 7.622 -2.405 1.00 94.94 102 GLU A C 1
ATOM 755 O O . GLU A 1 102 ? -9.596 6.790 -1.868 1.00 94.94 102 GLU A O 1
ATOM 760 N N . GLN A 1 103 ? -9.242 8.259 -3.527 1.00 93.94 103 GLN A N 1
ATOM 761 C CA . GLN A 1 103 ? -10.552 8.023 -4.141 1.00 93.94 103 GLN A CA 1
ATOM 762 C C . GLN A 1 103 ? -10.689 6.595 -4.678 1.00 93.94 103 GLN A C 1
ATOM 764 O O . GLN A 1 103 ? -11.739 5.982 -4.516 1.00 93.94 103 GLN A O 1
ATOM 769 N N . ARG A 1 104 ? -9.640 6.056 -5.315 1.00 91.81 104 ARG A N 1
ATOM 770 C CA . ARG A 1 104 ? -9.687 4.714 -5.919 1.00 91.81 104 ARG A CA 1
ATOM 771 C C . ARG A 1 104 ? -9.619 3.601 -4.885 1.00 91.81 104 ARG A C 1
ATOM 773 O O . ARG A 1 104 ? -10.349 2.623 -4.982 1.00 91.81 104 ARG A O 1
ATOM 780 N N . THR A 1 105 ? -8.742 3.754 -3.899 1.00 95.00 105 THR A N 1
ATOM 781 C CA . THR A 1 105 ? -8.522 2.733 -2.864 1.00 95.00 105 THR A CA 1
ATOM 782 C C . THR A 1 105 ? -9.509 2.874 -1.705 1.00 95.00 105 THR A C 1
ATOM 784 O O . THR A 1 105 ? 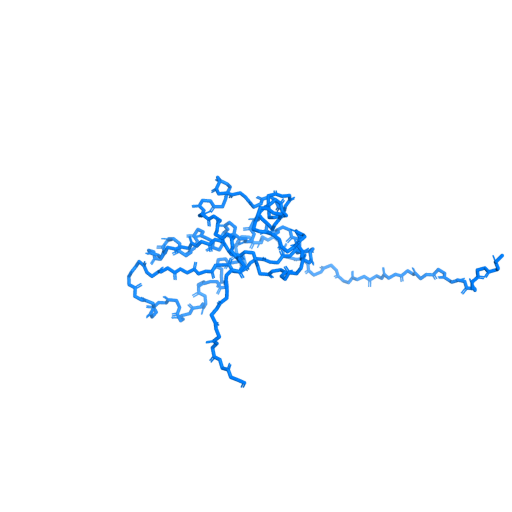-9.723 1.941 -0.935 1.00 95.00 105 THR A O 1
ATOM 787 N N . GLY A 1 106 ? -10.116 4.052 -1.553 1.00 95.25 106 GLY A N 1
ATOM 788 C CA . GLY A 1 106 ? -10.969 4.420 -0.432 1.00 95.25 106 GLY A CA 1
ATOM 789 C C . GLY A 1 106 ? -10.211 4.611 0.884 1.00 95.25 106 GLY A C 1
ATOM 790 O O . GLY A 1 106 ? -10.858 4.799 1.912 1.00 95.25 106 GLY A O 1
ATOM 791 N N . ALA A 1 107 ? -8.884 4.512 0.917 1.00 97.44 107 ALA A N 1
ATOM 792 C CA . ALA A 1 107 ? -8.096 4.649 2.138 1.00 97.44 107 ALA A CA 1
ATOM 793 C C . ALA A 1 107 ? -7.169 5.865 2.056 1.00 97.44 107 ALA A C 1
ATOM 795 O O . ALA A 1 107 ? -6.654 6.166 0.980 1.00 97.44 107 ALA A O 1
ATOM 796 N N . PRO A 1 108 ? -6.924 6.548 3.188 1.00 97.38 108 PRO A N 1
ATOM 797 C CA . PRO A 1 108 ? -6.032 7.694 3.210 1.00 97.38 108 PRO A CA 1
ATOM 798 C C . PRO A 1 108 ? -4.593 7.278 2.900 1.00 97.38 108 PRO A C 1
ATOM 800 O O . PRO A 1 108 ? -4.152 6.198 3.307 1.00 97.38 108 PRO A O 1
ATOM 803 N N . ILE A 1 109 ? -3.841 8.153 2.238 1.00 96.38 109 ILE A N 1
ATOM 804 C CA . ILE A 1 109 ? -2.410 7.979 1.984 1.00 96.38 109 ILE A CA 1
ATOM 805 C C . ILE A 1 109 ? -1.643 8.783 3.030 1.00 96.38 109 ILE A C 1
ATOM 807 O O . ILE A 1 109 ? -1.662 10.011 3.050 1.00 96.38 109 ILE A O 1
ATOM 811 N N . ARG A 1 110 ? -0.914 8.084 3.900 1.00 95.25 110 ARG A N 1
ATOM 812 C CA . ARG A 1 110 ? -0.044 8.701 4.905 1.00 95.25 110 ARG A CA 1
ATOM 813 C C . ARG A 1 110 ? 1.404 8.523 4.485 1.00 95.25 110 ARG A C 1
ATOM 815 O O . ARG A 1 110 ? 2.034 7.521 4.808 1.00 95.25 110 ARG A O 1
ATOM 822 N N . SER A 1 111 ? 1.934 9.501 3.757 1.00 89.88 111 SER A N 1
ATOM 823 C CA . SER A 1 111 ? 3.359 9.541 3.433 1.00 89.88 111 SER A CA 1
ATOM 824 C C . SER A 1 111 ? 4.110 10.393 4.452 1.00 89.88 111 SER A C 1
ATOM 826 O O . S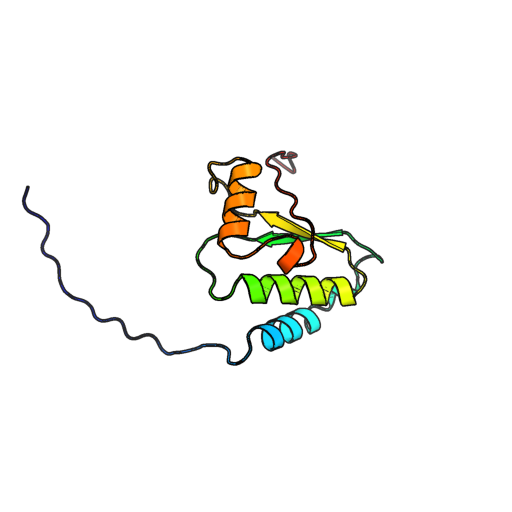ER A 1 111 ? 3.812 11.571 4.630 1.00 89.88 111 SER A O 1
ATOM 828 N N . SER A 1 112 ? 5.074 9.784 5.138 1.00 87.81 112 SER A N 1
ATOM 829 C CA . SER A 1 112 ? 5.966 10.458 6.077 1.00 87.81 112 SER A CA 1
ATOM 830 C C . SER A 1 112 ? 7.325 9.772 6.068 1.00 87.81 112 SER A C 1
ATOM 832 O O . SER A 1 112 ? 7.415 8.561 5.877 1.00 87.81 112 SER A O 1
ATOM 834 N N . LEU A 1 113 ? 8.370 10.562 6.294 1.00 86.50 113 LEU A N 1
ATOM 835 C CA . LEU A 1 113 ? 9.750 10.098 6.451 1.00 86.50 113 LEU A CA 1
ATOM 836 C C . LEU A 1 113 ? 10.244 10.250 7.889 1.00 86.50 113 LEU A C 1
ATOM 838 O O . LEU A 1 113 ? 11.406 9.974 8.169 1.00 86.50 113 LEU A O 1
ATOM 842 N N . ALA A 1 114 ? 9.379 10.717 8.792 1.00 89.06 114 ALA A N 1
ATOM 843 C CA . ALA A 1 114 ? 9.698 10.775 10.206 1.00 89.06 114 ALA A CA 1
ATOM 844 C C . ALA A 1 114 ? 9.927 9.352 10.726 1.00 89.06 114 ALA A C 1
ATOM 846 O O . ALA A 1 114 ? 9.103 8.461 10.513 1.00 89.06 114 ALA A O 1
ATOM 847 N N . VAL A 1 115 ? 11.049 9.154 11.411 1.00 90.19 115 VAL A N 1
ATOM 848 C CA . VAL A 1 115 ? 11.441 7.867 11.986 1.00 90.19 115 VAL A CA 1
ATOM 849 C C . VAL A 1 115 ? 11.572 7.988 13.494 1.00 90.19 115 VAL A C 1
ATOM 851 O O . VAL A 1 115 ? 11.903 9.050 14.021 1.00 90.19 115 VAL A O 1
ATOM 854 N N . VAL A 1 116 ? 11.337 6.874 14.180 1.00 92.75 116 VAL A N 1
ATOM 855 C CA . VAL A 1 116 ? 11.624 6.715 15.605 1.00 92.75 116 VAL A CA 1
ATOM 856 C C . VAL A 1 116 ? 12.637 5.575 15.734 1.00 92.75 116 VAL A C 1
ATOM 858 O O . VAL A 1 116 ? 12.429 4.530 15.111 1.00 92.75 116 VAL A O 1
ATOM 861 N N . PRO A 1 117 ? 13.736 5.741 16.490 1.00 92.94 117 PRO A N 1
ATOM 862 C CA . PRO A 1 117 ? 14.679 4.654 16.724 1.00 92.94 117 PRO A CA 1
ATOM 863 C C . PRO A 1 117 ? 14.006 3.544 17.542 1.00 92.94 117 PRO A C 1
ATOM 865 O O . PRO A 1 117 ? 13.516 3.791 18.641 1.00 92.94 117 PRO A O 1
ATOM 868 N N . LEU A 1 118 ? 13.982 2.322 17.001 1.00 92.44 118 LEU A N 1
ATOM 869 C CA . LEU A 1 118 ? 13.396 1.141 17.658 1.00 92.44 118 LEU A CA 1
ATOM 870 C C . LEU A 1 118 ? 14.449 0.197 18.269 1.00 92.44 118 LEU A C 1
ATOM 872 O O . LEU A 1 118 ? 14.088 -0.783 18.913 1.00 92.44 118 LEU A O 1
ATOM 876 N N . GLY A 1 119 ? 15.740 0.481 18.078 1.00 90.88 119 GLY A N 1
ATOM 877 C CA . GLY A 1 119 ? 16.859 -0.324 18.570 1.00 90.88 119 GLY A CA 1
ATOM 878 C C . GLY A 1 119 ? 18.212 0.351 18.320 1.00 90.88 119 GLY A C 1
ATOM 879 O O . GLY A 1 119 ? 18.256 1.465 17.791 1.00 90.88 119 GLY A O 1
ATOM 880 N N . ARG A 1 120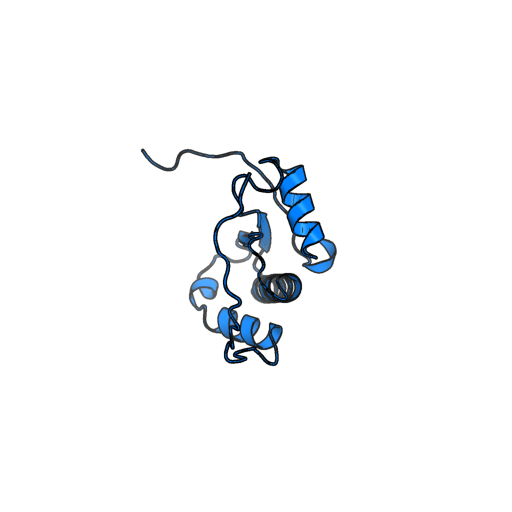 ? 19.296 -0.326 18.715 1.00 68.00 120 ARG A N 1
ATOM 881 C CA . ARG A 1 120 ? 20.684 -0.018 18.336 1.00 68.00 120 ARG A CA 1
ATOM 882 C C . ARG A 1 120 ? 21.242 -1.153 17.498 1.00 68.00 120 ARG A C 1
ATOM 884 O O . ARG A 1 120 ? 20.959 -2.312 17.871 1.00 68.00 120 ARG A O 1
#

=== Feature glossary ===
Feature key, reading from the visual/contextual features back to the raw sequence:

Rendered structure images. Structure images are PyMOL renders from six orthogonal camera directions. Cartoon representation draws helices as coils and strands as arrows; sticks shows the backbone as bonds; surface shows the solvent-excluded envelope. Rainbow coloring maps sequence position to hue (blue→red, N→C); chain coloring assigns a distinct color per polypeptide.

Contact-map, Ramachandran, and PAE plots. Three diagnostic plots accompany the record. The Cα contact map visualizes the tertiary structure as a 2D adjacency matrix (8 Å cutoff, sequence-local contacts suppressed). The Ramachandran plot shows the distribution of backbone (φ, ψ) torsions, with points in the α and β basins reflecting secondary structure content. The PAE plot shows AlphaFold's inter-residue confidence as a color matrix.

InterPro / GO / CATH / organism. The annotation block draws on four external resources. InterPro: which protein families and domains the sequence belongs to. GO: standardized terms for what the protein does, what process it participates in, and where in the cell it acts. CATH: which structural fold it has in the CATH hierarchy. Organism: the species of origin.

Nearest PDB structures. Structural nearest neighbors (via Foldseek easy-search vs the PDB). Reported per hit: target PDB id, E-value, and alignment TM-score. A TM-score above ~0.5 is the conventional threshold for 'same fold'.

Predicted aligned error. Predicted aligned error is AlphaFold's pairwise confidence. Unlike pLDDT (per-residue), PAE is per-residue-pair and captures whether two parts of the structure are correctly placed relative to each other. Units are ångströms of expected positional error.

Solvent-accessible surface area. SASA measures how much of the protein is reachable by solvent. It is computed by rolling a water-sized probe over the atomic surface and summing the exposed area (Å²). Per-residue SASA distinguishes core (buried, low SASA) from surface (exposed, high SASA) residues; total SASA is a whole-molecule size measure.

B-factor. Crystallographic B-factors measure how much each atom's electron density is smeared out, in Å². They rise in mobile loops and surface residues and fall in the buried interior. In AlphaFold models this column is repurposed to hold pLDDT instead.

pLDDT. For AlphaFold models, the B-factor field carries pLDDT — the model's own estimate of local accuracy on a 0–100 scale. Regions with pLDDT<50 should be treated as essentially unmodeled; they often correspond to intrinsically disordered segments.

Backbone torsions (φ/ψ). φ (phi) and ψ (psi) are the two rotatable backbone dihedrals per residue: φ is the C(i-1)–N–Cα–C torsion, ψ is the N–Cα–C–N(i+1) torsion, both in degrees on (−180°, 180°]. α-helical residues cluster near (−60°, −45°); β-strand residues near (−120°, +130°). A Ramachandran plot is simply a scatter of (φ, ψ) for every residue.

Radius of gyration, Cα contacts, bounding box. Radius of gyration (Rg) is the root-mean-square distance of Cα atoms from their centroid — a single number for overall size and compactness. A globular domain of N residues has Rg ≈ 2.2·N^0.38 Å; an extended or disordered chain has a much larger Rg. The Cα contact count is the number of residue pairs whose Cα atoms are within 8 Å and are more than four positions apart in sequence — a standard proxy for tertiary packing density. The bounding box is the smallest axis-aligned box enclosing all Cα atoms.

Secondary structure (3-state, P-SEA). Three-state secondary structure (P-SEA) collapses the eight DSSP classes into helix (a), strand (b), and coil (c). P-SEA assigns these from Cα geometry alone — distances and angles — without requiring backbone oxygens, so it works on any Cα trace.

Secondary structure (8-state, DSSP). Secondary structure is the local, repeating backbone conformation. DSSP classifies it into eight states by reading the hydrogen-bond network: three helix types (H, G, I), two β types (E, B), two non-regular types (T, S), and unstructured coil (-).

Foldseek 3Di. The Foldseek 3Di string encodes local tertiary geometry as a 20-letter alphabet — one character per residue — derived from the relative positions of nearby Cα atoms. Unlike the amino-acid sequence, 3Di is a direct function of the 3D structure, so two proteins with the same fold have similar 3Di strings even at low sequence identity.

mmCIF coordinates. Structure coordinates are given as an mmCIF _atom_site loop: one row per atom with element, residue name, chain id, sequence number, and x/y/z position in Å. Only the four main-chain atoms per residue are included here; side chains are omitted to keep the record compact.

Sequence. This is the polypeptide sequence — one letter per residue, N-terminus first. Length ranges from a few dozen residues for small domains to over a thousand for large multi-domain proteins.